Protein AF-A0AAV0TGH4-F1 (afdb_monomer)

Radius of gyration: 15.72 Å; Cα contacts (8 Å, |Δi|>4): 209; chains: 1; bounding box: 34×28×50 Å

Nearest PDB structures (foldseek):
  3iim-assembly1_A  TM=9.117E-01  e=4.438E-21  Homo sapiens
  1rkb-assembly1_A  TM=9.047E-01  e=6.944E-21  Homo sapiens
  5jzv-assembly1_A  TM=8.965E-01  e=1.158E-20  Homo sapiens
  1y63-assembly1_A  TM=9.089E-01  e=2.344E-15  Leishmania major strain Friedlin
  4cvn-assembly4_B  TM=8.181E-01  e=2.501E-09  Pyrococcus abyssi GE5

Sequence (161 aa):
MTRGPNILVTGTPGTGKTSMCQQLAVKERGLHSGRDEEFDCFVLDEDKVCDEMEDLMAEGGKVVDFHTCDFFPERWFDLVVVLRVDNTTLFDRLLKRGYSDKKIAENVECEIMEVVLQEARESYAQEIVQELPSRTVEDMDSNIERVLMWVQHWITQQPES

Structure (mmCIF, N/CA/C/O backbone):
data_AF-A0AAV0TGH4-F1
#
_entry.id   AF-A0AAV0TGH4-F1
#
loop_
_atom_site.group_PDB
_atom_site.id
_atom_site.type_symbol
_atom_site.label_atom_id
_atom_site.label_alt_id
_atom_site.label_comp_id
_atom_site.label_asym_id
_atom_site.label_entity_id
_atom_site.label_seq_id
_atom_site.pdbx_PDB_ins_code
_atom_site.Cartn_x
_atom_site.Cartn_y
_atom_site.Cartn_z
_atom_site.occupancy
_atom_site.B_iso_or_equiv
_atom_site.auth_seq_id
_atom_site.auth_comp_id
_atom_site.auth_asym_id
_atom_site.auth_atom_id
_atom_site.pdbx_PDB_model_num
ATOM 1 N N . MET A 1 1 ? -12.567 -8.139 24.000 1.00 52.19 1 MET A N 1
ATOM 2 C CA . MET A 1 1 ? -11.293 -7.836 23.320 1.00 52.19 1 MET A CA 1
ATOM 3 C C . MET A 1 1 ? -11.584 -6.676 22.399 1.00 52.19 1 MET A C 1
ATOM 5 O O . MET A 1 1 ? -12.543 -6.773 21.645 1.00 52.19 1 MET A O 1
ATOM 9 N N . THR A 1 2 ? -10.861 -5.571 22.539 1.00 62.66 2 THR A N 1
ATOM 10 C CA . THR A 1 2 ? -10.936 -4.448 21.601 1.00 62.66 2 THR A CA 1
ATOM 11 C C . THR A 1 2 ? -10.471 -4.927 20.228 1.00 62.66 2 THR A C 1
ATOM 13 O O . THR A 1 2 ? -9.473 -5.643 20.125 1.00 62.66 2 THR A O 1
ATOM 16 N N . ARG A 1 3 ? -11.244 -4.604 19.190 1.00 81.19 3 ARG A N 1
ATOM 17 C CA . ARG A 1 3 ? -10.903 -4.902 17.795 1.00 81.19 3 ARG A CA 1
ATOM 18 C C . ARG A 1 3 ? -9.592 -4.186 17.443 1.00 81.19 3 ARG A C 1
ATOM 20 O O . ARG A 1 3 ? -9.414 -3.044 17.850 1.00 81.19 3 ARG A O 1
ATOM 27 N N . GLY A 1 4 ? -8.693 -4.843 16.707 1.00 87.62 4 GLY A N 1
ATOM 28 C CA . GLY A 1 4 ? -7.494 -4.201 16.152 1.00 87.62 4 GLY A CA 1
ATOM 29 C C . GLY A 1 4 ? -7.812 -3.360 14.906 1.00 87.62 4 GLY A C 1
ATOM 30 O O . GLY A 1 4 ? -8.844 -3.602 14.267 1.00 87.62 4 GLY A O 1
ATOM 31 N N . PRO A 1 5 ? -6.948 -2.40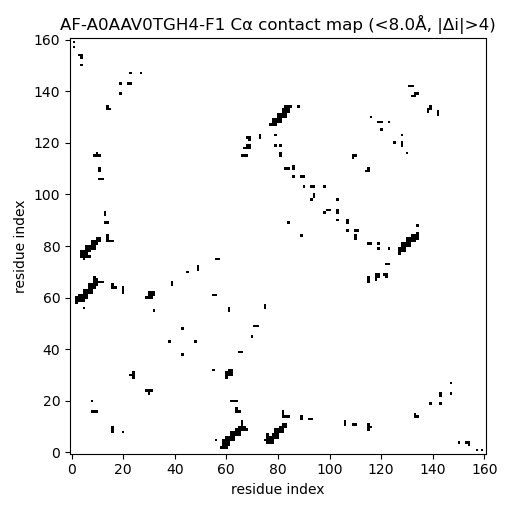3 14.526 1.00 92.88 5 PRO A N 1
ATOM 32 C CA . PRO A 1 5 ? -7.166 -1.622 13.318 1.00 92.88 5 PRO A CA 1
ATOM 33 C C . PRO A 1 5 ? -6.962 -2.480 12.071 1.00 92.88 5 PRO A C 1
ATOM 35 O O . PRO A 1 5 ? -6.100 -3.359 12.038 1.00 92.88 5 PRO A O 1
ATOM 38 N N . ASN A 1 6 ? -7.732 -2.192 11.033 1.00 93.50 6 ASN A N 1
ATOM 39 C CA . ASN A 1 6 ? -7.515 -2.734 9.703 1.00 93.50 6 ASN A CA 1
ATOM 40 C C . ASN A 1 6 ? -6.671 -1.777 8.875 1.00 93.50 6 ASN A C 1
ATOM 42 O O . ASN A 1 6 ? -6.934 -0.574 8.831 1.00 93.50 6 ASN A O 1
ATOM 46 N N . ILE A 1 7 ? -5.675 -2.323 8.190 1.00 95.12 7 ILE A N 1
ATOM 47 C CA . ILE A 1 7 ? -4.704 -1.549 7.427 1.00 95.12 7 ILE A CA 1
ATOM 48 C C . ILE A 1 7 ? -4.685 -2.063 5.999 1.00 95.12 7 ILE A C 1
ATOM 50 O O . ILE A 1 7 ? -4.430 -3.244 5.768 1.00 95.12 7 ILE A O 1
ATOM 54 N N . LEU A 1 8 ? -4.895 -1.169 5.044 1.00 95.69 8 LEU A N 1
ATOM 55 C CA . LEU A 1 8 ? -4.631 -1.442 3.640 1.00 95.69 8 LEU A CA 1
ATOM 56 C C . LEU A 1 8 ? -3.204 -1.014 3.306 1.00 95.69 8 LEU A C 1
ATOM 58 O O . LEU A 1 8 ? -2.805 0.106 3.613 1.00 95.69 8 LEU A O 1
ATOM 62 N N . VAL A 1 9 ? -2.441 -1.877 2.646 1.00 95.88 9 VAL A N 1
ATOM 63 C CA . VAL A 1 9 ? -1.167 -1.530 2.014 1.00 95.88 9 VAL A CA 1
ATOM 64 C C . VAL A 1 9 ? -1.351 -1.667 0.509 1.00 95.88 9 VAL A C 1
ATOM 66 O O . VAL A 1 9 ? -1.499 -2.773 -0.006 1.00 95.88 9 VAL A O 1
ATOM 69 N N . THR A 1 10 ? -1.332 -0.533 -0.186 1.00 96.00 10 THR A N 1
ATOM 70 C CA . THR A 1 10 ? -1.510 -0.424 -1.636 1.00 96.00 10 THR A CA 1
ATOM 71 C C . THR A 1 10 ? -0.346 0.307 -2.310 1.00 96.00 10 THR A C 1
ATOM 73 O O . THR A 1 10 ? 0.627 0.714 -1.672 1.00 96.00 10 THR A O 1
ATOM 76 N N . GLY A 1 11 ? -0.384 0.386 -3.634 1.00 95.19 11 GLY A N 1
ATOM 77 C CA . GLY A 1 11 ? 0.640 0.966 -4.494 1.00 95.19 11 GLY A CA 1
ATOM 78 C C . GLY A 1 11 ? 0.914 0.098 -5.718 1.00 95.19 11 GLY A C 1
ATOM 79 O O . GLY A 1 11 ? 0.614 -1.102 -5.746 1.00 95.19 11 GLY A O 1
ATOM 80 N N . THR A 1 12 ? 1.556 0.691 -6.717 1.00 94.94 12 THR A N 1
ATOM 81 C CA . THR A 1 12 ? 1.895 0.035 -7.982 1.00 94.94 12 THR A CA 1
ATOM 82 C C . THR A 1 12 ? 2.638 -1.298 -7.766 1.00 94.94 12 THR A C 1
ATOM 84 O O . THR A 1 12 ? 3.474 -1.419 -6.859 1.00 94.94 12 THR A O 1
ATOM 87 N N . PRO A 1 13 ? 2.369 -2.358 -8.550 1.00 93.56 13 PRO A N 1
ATOM 88 C CA . PRO A 1 13 ? 3.131 -3.602 -8.469 1.00 93.56 13 PRO A CA 1
ATOM 89 C C . PRO A 1 13 ? 4.647 -3.358 -8.530 1.00 93.56 13 PRO A C 1
ATOM 91 O O . PRO A 1 13 ? 5.144 -2.704 -9.435 1.00 93.56 13 PRO A O 1
ATOM 94 N N . GLY A 1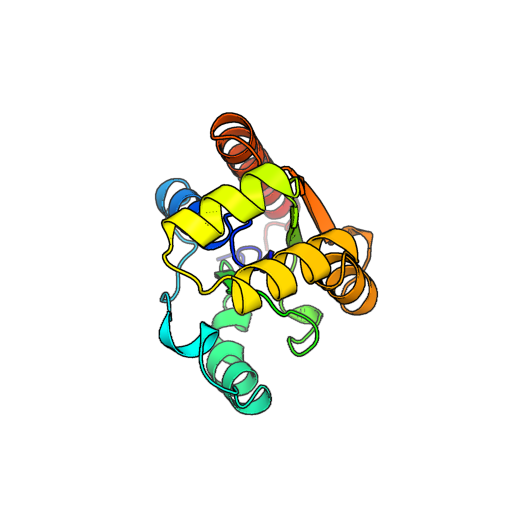 14 ? 5.395 -3.892 -7.557 1.00 91.62 14 GLY A N 1
ATOM 95 C CA . GLY A 1 14 ? 6.847 -3.673 -7.429 1.00 91.62 14 GLY A CA 1
ATOM 96 C C . GLY A 1 14 ? 7.267 -2.634 -6.378 1.00 91.62 14 GLY A C 1
ATOM 97 O O . GLY A 1 14 ? 8.448 -2.588 -6.019 1.00 91.62 14 GLY A O 1
ATOM 98 N N . THR A 1 15 ? 6.325 -1.882 -5.798 1.00 94.38 15 THR A N 1
ATOM 99 C CA . THR A 1 15 ? 6.606 -0.898 -4.731 1.00 94.38 15 THR A CA 1
ATOM 100 C C . THR A 1 15 ? 7.073 -1.527 -3.421 1.00 94.38 15 THR A C 1
ATOM 102 O O . THR A 1 15 ? 7.884 -0.925 -2.735 1.00 94.38 15 THR A O 1
ATOM 105 N N . GLY A 1 16 ? 6.653 -2.756 -3.099 1.00 92.69 16 GLY A N 1
ATOM 106 C CA . GLY A 1 16 ? 7.110 -3.478 -1.899 1.00 92.69 16 GLY A CA 1
ATOM 107 C C . GLY A 1 16 ? 6.015 -3.908 -0.920 1.00 92.69 16 GLY A C 1
ATOM 108 O O . GLY A 1 16 ?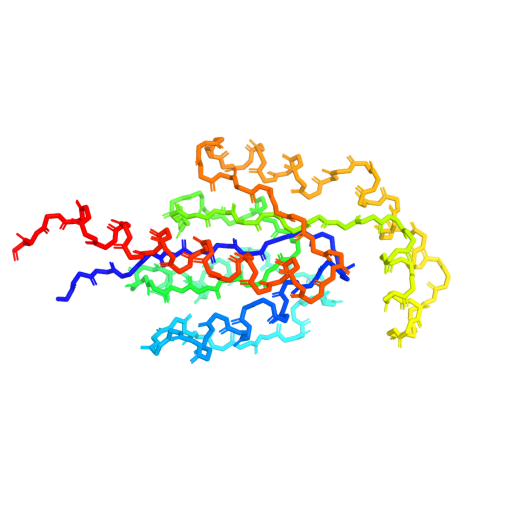 6.358 -4.388 0.158 1.00 92.69 16 GLY A O 1
ATOM 109 N N . LYS A 1 17 ? 4.732 -3.789 -1.296 1.00 94.12 17 LYS A N 1
ATOM 110 C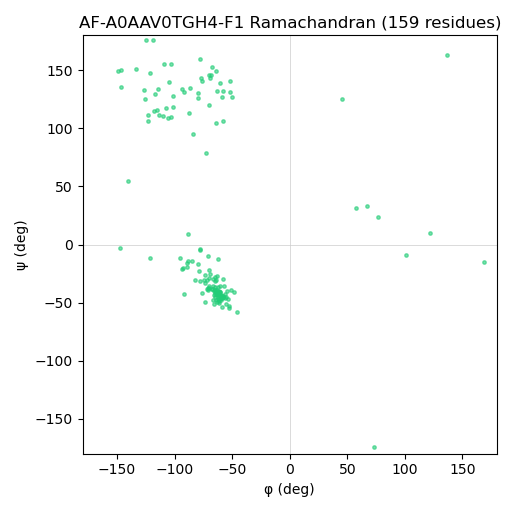 CA . LYS A 1 17 ? 3.559 -4.097 -0.452 1.00 94.12 17 LYS A CA 1
ATOM 111 C C . LYS A 1 17 ? 3.674 -5.425 0.301 1.00 94.12 17 LYS A C 1
ATOM 113 O O . LYS A 1 17 ? 3.762 -5.435 1.522 1.00 94.12 17 LYS A O 1
ATOM 118 N N . THR A 1 18 ? 3.846 -6.525 -0.430 1.00 90.38 18 THR A N 1
ATOM 119 C CA . THR A 1 18 ? 3.985 -7.866 0.154 1.00 90.38 18 THR A CA 1
ATOM 120 C C . THR A 1 18 ? 5.127 -7.971 1.153 1.00 90.38 18 THR A C 1
ATOM 122 O O . THR A 1 18 ? 4.972 -8.568 2.216 1.00 90.38 18 THR A O 1
ATOM 125 N N . SER A 1 19 ? 6.282 -7.381 0.840 1.00 91.75 19 SER A N 1
ATOM 126 C CA . SER A 1 19 ? 7.424 -7.385 1.756 1.00 91.75 19 SER A CA 1
ATOM 127 C C . SER A 1 19 ? 7.118 -6.603 3.033 1.00 91.75 19 SER A C 1
ATOM 129 O O . SER A 1 19 ? 7.530 -7.031 4.109 1.00 91.75 19 SER A O 1
ATOM 131 N N . MET A 1 20 ? 6.369 -5.503 2.931 1.00 92.56 20 MET A N 1
ATOM 132 C CA . MET A 1 20 ? 5.913 -4.737 4.087 1.00 92.56 20 MET A CA 1
ATOM 133 C C . MET A 1 20 ? 4.926 -5.543 4.939 1.00 92.56 20 MET A C 1
ATOM 135 O O . MET A 1 20 ? 5.147 -5.708 6.137 1.00 92.56 20 MET A O 1
ATOM 139 N N . CYS A 1 21 ? 3.880 -6.111 4.335 1.00 90.88 21 CYS A N 1
ATOM 140 C CA . CYS A 1 21 ? 2.858 -6.885 5.046 1.00 90.88 21 CYS A CA 1
ATOM 141 C C . CYS A 1 21 ? 3.451 -8.109 5.758 1.00 90.88 21 CYS A C 1
ATOM 143 O O . CYS A 1 21 ? 3.120 -8.377 6.912 1.00 90.88 21 CYS A O 1
ATOM 145 N N . GLN A 1 22 ? 4.393 -8.811 5.119 1.00 88.62 22 GLN A N 1
ATOM 146 C CA . GLN A 1 22 ? 5.118 -9.923 5.745 1.00 88.62 22 GLN A CA 1
ATOM 147 C C . GLN A 1 22 ? 5.913 -9.474 6.976 1.00 88.62 22 GLN A C 1
ATOM 149 O O . GLN A 1 22 ? 5.898 -10.153 8.001 1.00 88.62 22 GLN A O 1
ATOM 154 N N . GLN A 1 23 ? 6.593 -8.328 6.906 1.00 88.38 23 GLN A N 1
ATOM 155 C CA . GLN A 1 23 ? 7.343 -7.806 8.047 1.00 88.38 23 GLN A CA 1
ATOM 156 C C . GLN A 1 23 ? 6.432 -7.305 9.174 1.00 88.38 23 GLN A C 1
ATOM 158 O O . GLN A 1 23 ? 6.744 -7.546 10.342 1.00 88.38 23 GLN A O 1
ATOM 163 N N . LEU A 1 24 ? 5.297 -6.675 8.845 1.00 87.00 24 LEU A N 1
ATOM 164 C CA . LEU A 1 24 ? 4.275 -6.298 9.829 1.00 87.00 24 LEU A CA 1
ATOM 165 C C . LEU A 1 24 ? 3.749 -7.531 10.565 1.00 87.00 24 LEU A C 1
ATOM 167 O O . LEU A 1 24 ? 3.714 -7.530 11.791 1.00 87.00 24 LEU A O 1
ATOM 171 N N . ALA A 1 25 ? 3.440 -8.609 9.842 1.00 81.56 25 ALA A N 1
ATOM 172 C CA . ALA A 1 25 ? 2.950 -9.853 10.434 1.00 81.56 25 ALA A CA 1
ATOM 173 C C . ALA A 1 25 ? 3.978 -10.544 11.351 1.00 81.56 25 ALA A C 1
ATOM 175 O O . ALA A 1 25 ? 3.604 -11.213 12.312 1.00 81.56 25 ALA A O 1
ATOM 176 N N . VAL A 1 26 ? 5.280 -10.401 11.074 1.00 78.88 26 VAL A N 1
ATOM 177 C CA . VAL A 1 26 ? 6.340 -10.949 11.940 1.00 78.88 26 VAL A CA 1
ATOM 178 C C . VAL A 1 26 ? 6.528 -10.100 13.198 1.00 78.88 26 VAL A C 1
ATOM 180 O O . VAL A 1 26 ? 6.733 -10.653 14.283 1.00 78.88 26 VAL A O 1
ATOM 183 N N . LYS A 1 27 ? 6.491 -8.768 13.066 1.00 75.00 27 LYS A N 1
ATOM 184 C CA . LYS A 1 27 ? 6.712 -7.851 14.194 1.00 75.00 27 LYS A CA 1
ATOM 185 C C . LYS A 1 27 ? 5.483 -7.720 15.094 1.00 75.00 27 LYS A C 1
ATOM 187 O O . LYS A 1 27 ? 5.657 -7.579 16.303 1.00 75.00 27 LYS A O 1
ATOM 192 N N . GLU A 1 28 ? 4.273 -7.831 14.549 1.00 67.12 28 GLU A N 1
ATOM 193 C CA . GLU A 1 28 ? 3.035 -7.837 15.325 1.00 67.12 28 GLU A CA 1
ATOM 194 C C . GLU A 1 28 ? 2.374 -9.221 15.324 1.00 67.12 28 GLU A C 1
ATOM 196 O O . GLU A 1 28 ? 1.860 -9.711 14.317 1.00 67.12 28 GLU A O 1
ATOM 201 N N . ARG A 1 29 ? 2.386 -9.879 16.489 1.00 56.62 29 ARG A N 1
ATOM 202 C CA . ARG A 1 29 ? 1.767 -11.195 16.685 1.00 56.62 29 ARG A CA 1
ATOM 203 C C . ARG A 1 29 ? 0.238 -11.062 16.698 1.00 56.62 29 ARG A C 1
ATOM 205 O O . ARG A 1 29 ? -0.354 -11.074 17.771 1.00 56.62 29 ARG A O 1
ATOM 212 N N . GLY A 1 30 ? -0.394 -10.940 15.532 1.00 54.12 30 GLY A N 1
ATOM 213 C CA . GLY A 1 30 ? -1.860 -10.885 15.452 1.00 54.12 30 GLY A CA 1
ATOM 214 C C . GLY A 1 30 ? -2.485 -10.477 14.116 1.00 54.12 30 GLY A C 1
ATOM 215 O O . GLY A 1 30 ? -3.666 -10.739 13.935 1.00 54.12 30 GLY A O 1
ATOM 216 N N . LEU A 1 31 ? -1.728 -9.900 13.172 1.00 54.25 31 LEU A N 1
ATOM 217 C CA . LEU A 1 31 ? -2.320 -9.162 12.038 1.00 54.25 31 LEU A CA 1
ATOM 218 C C . LEU A 1 31 ? -2.689 -9.953 10.768 1.00 54.25 31 LEU A C 1
ATOM 220 O O . LEU A 1 31 ? -2.976 -9.340 9.738 1.00 54.25 31 LEU A O 1
ATOM 224 N N . HIS A 1 32 ? -2.640 -11.289 10.766 1.00 48.41 32 HIS A N 1
ATOM 225 C CA . HIS A 1 32 ? -2.727 -12.038 9.505 1.00 48.41 32 HIS A CA 1
ATOM 226 C C . HIS A 1 32 ? -3.947 -12.957 9.391 1.00 48.41 32 HIS A C 1
ATOM 228 O O . HIS A 1 32 ? -4.181 -13.834 10.220 1.00 48.41 32 HIS A O 1
ATOM 234 N N . SER A 1 33 ? -4.641 -12.815 8.264 1.00 44.88 33 SER A N 1
ATOM 235 C CA . SER A 1 33 ? -5.436 -13.849 7.606 1.00 44.88 33 SER A CA 1
ATOM 236 C C . SER A 1 33 ? -4.891 -13.984 6.185 1.00 44.88 33 SER A C 1
ATOM 238 O O . SER A 1 33 ? -5.009 -13.027 5.440 1.00 44.88 33 SER A O 1
ATOM 240 N N . GLY A 1 34 ? -4.251 -15.119 5.866 1.00 49.72 34 GLY A N 1
ATOM 241 C CA . GLY A 1 34 ? -3.975 -15.639 4.511 1.00 49.72 34 GLY A CA 1
ATOM 242 C C . GLY A 1 34 ? -3.437 -14.689 3.423 1.00 49.72 34 GLY A C 1
ATOM 243 O O . GLY A 1 34 ? -4.060 -13.710 3.049 1.00 49.72 34 GLY A O 1
ATOM 244 N N . ARG A 1 35 ? -2.305 -15.044 2.806 1.00 49.94 35 ARG A N 1
ATOM 245 C CA . ARG A 1 35 ? -1.866 -14.437 1.538 1.00 49.94 35 ARG A CA 1
ATOM 246 C C . ARG A 1 35 ? -2.510 -15.188 0.377 1.00 49.94 35 ARG A C 1
ATOM 248 O O . ARG A 1 35 ? -2.397 -16.411 0.354 1.00 49.94 35 ARG A O 1
ATOM 255 N N . ASP A 1 36 ? -3.046 -14.478 -0.606 1.00 53.56 36 ASP A N 1
ATOM 256 C CA . ASP A 1 36 ? -3.470 -15.085 -1.867 1.00 53.56 36 ASP A CA 1
ATOM 257 C C . ASP A 1 36 ? -2.756 -14.402 -3.047 1.00 53.56 36 ASP A C 1
ATOM 259 O O . ASP A 1 36 ? -2.988 -13.239 -3.366 1.00 53.56 36 ASP A O 1
ATOM 263 N N . GLU A 1 37 ? -1.782 -15.111 -3.626 1.00 46.03 37 GLU A N 1
ATOM 264 C CA . GLU A 1 37 ? -1.012 -14.657 -4.793 1.00 46.03 37 GLU A CA 1
ATOM 265 C C . GLU A 1 37 ? -1.773 -14.846 -6.116 1.00 46.03 37 GLU A C 1
ATOM 267 O O . GLU A 1 37 ? -1.372 -14.256 -7.120 1.00 46.03 37 GLU A O 1
ATOM 272 N N . GLU A 1 38 ? -2.835 -15.663 -6.156 1.00 41.94 38 GLU A N 1
ATOM 273 C CA . GLU A 1 38 ? -3.588 -15.916 -7.390 1.00 41.94 38 GLU A CA 1
ATOM 274 C C . GLU A 1 38 ? -4.452 -14.710 -7.766 1.00 41.94 38 GLU A C 1
ATOM 276 O O . GLU A 1 38 ? -4.588 -14.397 -8.952 1.00 41.94 38 GLU A O 1
ATOM 281 N N . PHE A 1 39 ? -4.958 -13.971 -6.778 1.00 48.66 39 PHE A N 1
ATOM 282 C CA . PHE A 1 39 ? -5.832 -12.824 -7.015 1.00 48.66 39 PHE A CA 1
ATOM 283 C C . PHE A 1 39 ? -5.160 -11.655 -7.764 1.00 48.66 39 PHE A C 1
ATOM 285 O O . PHE A 1 39 ? -5.820 -10.964 -8.531 1.00 48.66 39 PHE A O 1
ATOM 292 N N . ASP A 1 40 ? -3.840 -11.479 -7.650 1.00 49.53 40 ASP A N 1
ATOM 293 C CA . ASP A 1 40 ? -3.084 -10.382 -8.292 1.00 49.53 40 ASP A CA 1
ATOM 294 C C . ASP A 1 40 ? -2.961 -10.530 -9.830 1.00 49.53 40 ASP A C 1
ATOM 296 O O . ASP A 1 40 ? -2.474 -9.628 -10.513 1.00 49.53 40 ASP A O 1
ATOM 300 N N . CYS A 1 41 ? -3.344 -11.686 -10.397 1.00 45.72 41 CYS A N 1
ATOM 301 C CA . CYS A 1 41 ? -3.132 -12.017 -11.814 1.00 45.72 41 CYS A CA 1
ATOM 302 C C . CYS A 1 41 ? -4.406 -12.335 -12.620 1.00 45.72 41 CYS A C 1
ATOM 304 O O . CYS A 1 41 ? -4.319 -12.398 -13.851 1.00 45.72 41 CYS A O 1
ATOM 306 N N . PHE A 1 42 ? -5.565 -12.527 -11.985 1.00 51.56 42 PHE A N 1
ATOM 307 C CA . PHE A 1 42 ? -6.838 -12.784 -12.672 1.00 51.56 42 PHE A CA 1
ATOM 308 C C . PHE A 1 42 ? -7.726 -11.536 -12.686 1.00 51.56 42 PHE A C 1
ATOM 310 O O . PHE A 1 42 ? -7.612 -10.673 -11.825 1.00 51.56 42 PHE A O 1
ATOM 317 N N . VAL A 1 43 ? -8.633 -11.443 -13.666 1.00 58.69 43 VAL A N 1
ATOM 318 C CA . VAL A 1 43 ? -9.766 -10.509 -13.574 1.00 58.69 43 VAL A CA 1
ATOM 319 C C . VAL A 1 43 ? -10.607 -10.976 -12.391 1.00 58.69 43 VAL A C 1
ATOM 321 O O . VAL A 1 43 ? -11.250 -12.025 -12.473 1.00 58.69 43 VAL A O 1
ATOM 324 N N . LEU A 1 44 ? -10.513 -10.254 -11.279 1.00 67.00 44 LEU A N 1
ATOM 325 C CA . LEU A 1 44 ? -11.241 -10.568 -10.063 1.00 67.00 44 LEU A CA 1
ATOM 326 C C . LEU A 1 44 ? -12.690 -10.135 -10.181 1.00 67.00 44 LEU A C 1
ATOM 328 O O . LEU A 1 44 ? -13.012 -9.105 -10.763 1.00 67.00 44 LEU A O 1
ATOM 332 N N . ASP A 1 45 ? -13.554 -10.948 -9.595 1.00 81.44 45 ASP A N 1
ATOM 333 C CA . ASP A 1 45 ? -14.920 -10.557 -9.295 1.00 81.44 45 ASP A CA 1
ATOM 334 C C . ASP A 1 45 ? -14.882 -9.805 -7.957 1.00 81.44 45 ASP A C 1
ATOM 336 O O . ASP A 1 45 ? -14.810 -10.427 -6.896 1.00 81.44 45 ASP A O 1
ATOM 340 N N . GLU A 1 46 ? -14.807 -8.475 -8.031 1.00 85.06 46 GLU A N 1
ATOM 341 C CA . GLU A 1 46 ? -14.659 -7.565 -6.884 1.00 85.06 46 GLU A CA 1
ATOM 342 C C . GLU A 1 46 ? -15.747 -7.793 -5.827 1.00 85.06 46 GLU A C 1
ATOM 344 O O . GLU A 1 46 ? -15.441 -7.854 -4.636 1.00 85.06 46 GLU A O 1
ATOM 349 N N . ASP A 1 47 ? -16.990 -8.028 -6.262 1.00 86.81 47 ASP A N 1
ATOM 350 C CA . ASP A 1 47 ? -18.122 -8.308 -5.374 1.00 86.81 47 ASP A CA 1
ATOM 351 C C . ASP A 1 47 ? -17.875 -9.583 -4.555 1.00 86.81 47 ASP A C 1
ATOM 353 O O . ASP A 1 47 ? -18.067 -9.594 -3.340 1.00 86.81 47 ASP A O 1
ATOM 357 N N . LYS A 1 48 ? -17.363 -10.650 -5.185 1.00 86.56 48 LYS A N 1
ATOM 358 C CA . LYS A 1 48 ? -17.047 -11.89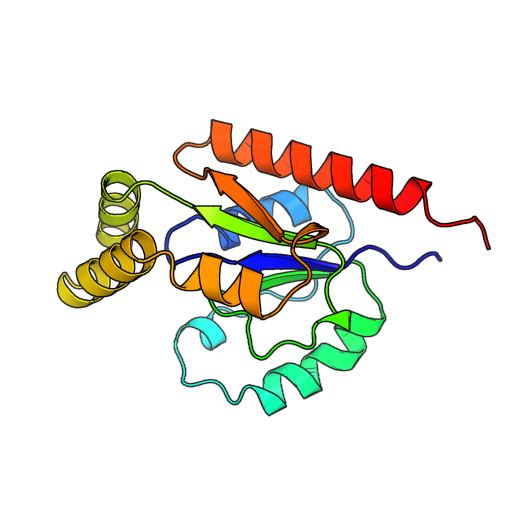8 -4.469 1.00 86.56 48 LYS A CA 1
ATOM 359 C C . LYS A 1 48 ? -15.894 -11.744 -3.487 1.00 86.56 48 LYS A C 1
ATOM 361 O O . LYS A 1 48 ? -15.927 -12.355 -2.424 1.00 86.56 48 LYS A O 1
ATOM 366 N N . VAL A 1 49 ? -14.867 -10.967 -3.839 1.00 85.94 49 VAL A N 1
ATOM 367 C CA . VAL A 1 49 ? -13.763 -10.675 -2.909 1.00 85.94 49 VAL A CA 1
ATOM 368 C C . VAL A 1 49 ? -14.309 -9.935 -1.691 1.00 85.94 49 VAL A C 1
ATOM 370 O O . VAL A 1 49 ? -13.969 -10.283 -0.559 1.00 85.94 49 VAL A O 1
ATOM 373 N N . CYS A 1 50 ? -15.194 -8.962 -1.917 1.00 88.62 50 CYS A N 1
ATOM 374 C CA . CYS A 1 50 ? -15.845 -8.222 -0.849 1.00 88.62 50 CYS A CA 1
ATOM 375 C C . CYS A 1 50 ? -16.694 -9.129 0.056 1.00 88.62 50 CYS A C 1
ATOM 377 O O . CYS A 1 50 ? -16.546 -9.080 1.277 1.00 88.62 50 CYS A O 1
ATOM 379 N N . ASP A 1 51 ? -17.516 -9.998 -0.534 1.00 89.31 51 ASP A N 1
ATOM 380 C CA . ASP A 1 51 ? -18.375 -10.935 0.197 1.00 89.31 51 ASP A CA 1
ATOM 381 C C . ASP A 1 51 ? -17.569 -11.897 1.089 1.00 89.31 51 ASP A C 1
ATOM 383 O O . ASP A 1 51 ? -17.913 -12.101 2.253 1.00 89.31 51 ASP A O 1
ATOM 387 N N . GLU A 1 52 ? -16.473 -12.465 0.577 1.00 87.56 52 GLU A N 1
ATOM 388 C CA . GLU A 1 52 ? -15.636 -13.421 1.322 1.00 87.56 52 GLU A CA 1
ATOM 389 C C . GLU A 1 52 ? -14.819 -12.749 2.439 1.00 87.56 52 GLU A C 1
ATOM 391 O O . GLU A 1 52 ? -14.526 -13.360 3.470 1.00 87.56 52 GLU A O 1
ATOM 396 N N . MET A 1 53 ? -14.430 -11.484 2.256 1.00 88.12 53 MET A N 1
ATOM 397 C CA . MET A 1 53 ? -13.614 -10.755 3.229 1.00 88.12 53 MET A CA 1
ATOM 398 C C . MET A 1 53 ? -14.437 -10.019 4.296 1.00 88.12 53 MET A C 1
ATOM 400 O O . MET A 1 53 ? -13.874 -9.663 5.330 1.00 88.12 53 MET A O 1
ATOM 404 N N . GLU A 1 54 ? -15.743 -9.815 4.102 1.00 90.44 54 GLU A N 1
ATOM 405 C CA . GLU A 1 54 ? -16.601 -9.010 4.985 1.00 90.44 54 GLU A CA 1
ATOM 406 C C . GLU A 1 54 ? -16.519 -9.429 6.462 1.00 90.44 54 GLU A C 1
ATOM 408 O O . GLU A 1 54 ? -16.210 -8.604 7.329 1.00 90.44 54 GLU A O 1
ATOM 413 N N . ASP A 1 55 ? -16.724 -10.716 6.753 1.00 88.69 55 ASP A N 1
ATOM 414 C CA . ASP A 1 55 ? -16.687 -11.239 8.123 1.00 88.69 55 ASP A CA 1
ATOM 415 C C . ASP A 1 55 ? -15.282 -11.111 8.738 1.00 88.69 55 ASP A C 1
ATOM 417 O O . ASP A 1 55 ? -15.134 -10.731 9.902 1.00 88.69 55 ASP A O 1
ATOM 421 N N . LEU A 1 56 ? -14.231 -11.350 7.944 1.00 87.38 56 LEU A N 1
ATOM 422 C CA . LEU A 1 56 ? -12.839 -11.218 8.385 1.00 87.38 56 LEU A CA 1
ATOM 423 C C . LEU A 1 56 ? -12.496 -9.764 8.723 1.00 87.38 56 LEU A C 1
ATOM 425 O O . LEU A 1 56 ? -11.846 -9.489 9.733 1.00 87.38 56 LEU A O 1
ATOM 429 N N . MET A 1 57 ? -12.939 -8.819 7.897 1.00 90.81 57 MET A N 1
ATOM 430 C CA . MET A 1 57 ? -12.699 -7.395 8.114 1.00 90.81 57 MET A CA 1
ATOM 431 C C . MET A 1 57 ? -13.507 -6.864 9.302 1.00 90.81 57 MET A C 1
ATOM 433 O O . MET A 1 57 ? -13.038 -5.961 10.001 1.00 90.81 57 MET A O 1
ATOM 437 N N . ALA A 1 58 ? -14.672 -7.453 9.594 1.00 90.19 58 ALA A N 1
ATOM 438 C CA . ALA A 1 58 ? -15.477 -7.120 10.765 1.00 90.19 58 ALA A CA 1
ATOM 439 C C . ALA A 1 58 ? -14.799 -7.502 12.098 1.00 90.19 58 ALA A C 1
ATOM 441 O O . ALA A 1 58 ? -14.910 -6.736 13.061 1.00 90.19 58 ALA A O 1
ATOM 442 N N . GLU A 1 59 ? -14.057 -8.619 12.152 1.00 88.81 59 GLU A N 1
ATOM 443 C CA . GLU A 1 59 ? -13.229 -9.004 13.316 1.00 88.81 59 GLU A CA 1
ATOM 444 C C . GLU A 1 59 ? -12.147 -7.958 13.629 1.00 88.81 59 GLU A C 1
ATOM 446 O O . GLU A 1 59 ? -11.822 -7.690 14.790 1.00 88.81 59 GLU A O 1
ATOM 451 N N . GLY A 1 60 ? -11.612 -7.360 12.566 1.00 88.69 60 GLY A N 1
ATOM 452 C CA . GLY A 1 60 ? -10.531 -6.393 12.568 1.00 88.69 60 GLY A CA 1
ATOM 453 C C . GLY A 1 60 ? -9.141 -6.963 12.853 1.00 88.69 60 GLY A C 1
ATOM 454 O O . GLY A 1 60 ? -8.942 -8.176 12.947 1.00 88.69 60 GLY A O 1
ATOM 455 N N . GLY A 1 61 ? -8.156 -6.069 12.975 1.00 88.75 61 GLY A N 1
ATOM 456 C CA . GLY A 1 61 ? -6.748 -6.436 13.122 1.00 88.75 61 GLY A CA 1
ATOM 457 C C . GLY A 1 61 ? -6.182 -7.098 11.867 1.00 88.75 61 GLY A C 1
ATOM 458 O O . GLY A 1 61 ? -5.379 -8.019 11.982 1.00 88.75 61 GLY A O 1
ATOM 459 N N . LYS A 1 62 ? -6.640 -6.709 10.673 1.00 89.88 62 LYS A N 1
ATOM 460 C CA . LYS A 1 62 ? -6.187 -7.291 9.404 1.00 89.88 62 LYS A CA 1
ATOM 461 C C . LYS A 1 62 ? -5.253 -6.334 8.673 1.00 89.88 62 LYS A C 1
ATOM 463 O O . LYS A 1 62 ? -5.500 -5.132 8.619 1.00 89.88 62 LYS A O 1
ATOM 468 N N . VAL A 1 63 ? -4.202 -6.874 8.063 1.00 90.94 63 VAL A N 1
ATOM 469 C CA . VAL A 1 63 ? -3.383 -6.155 7.079 1.00 90.94 63 VAL A CA 1
ATOM 470 C C . VAL A 1 63 ? -3.678 -6.729 5.700 1.00 90.94 63 VAL A C 1
ATOM 472 O O . VAL A 1 63 ? -3.409 -7.903 5.453 1.00 90.94 63 VAL A O 1
ATOM 475 N N . VAL A 1 64 ? -4.212 -5.899 4.809 1.00 90.62 64 VAL A N 1
ATOM 476 C CA . VAL A 1 64 ? -4.571 -6.267 3.436 1.00 90.62 64 VAL A CA 1
ATOM 477 C C . VAL A 1 64 ? -3.491 -5.763 2.479 1.00 90.62 64 VAL A C 1
ATOM 479 O O . VAL A 1 64 ? -3.120 -4.593 2.523 1.00 90.62 64 VAL A O 1
ATOM 482 N N . ASP A 1 65 ? -2.976 -6.653 1.631 1.00 90.56 65 ASP A N 1
ATOM 483 C CA . ASP A 1 65 ? -2.036 -6.349 0.542 1.00 90.56 65 ASP A CA 1
ATOM 484 C C . ASP A 1 65 ? -2.794 -6.424 -0.782 1.00 90.56 65 ASP A C 1
ATOM 486 O O . ASP A 1 65 ? -3.162 -7.520 -1.208 1.00 90.56 65 ASP A O 1
ATOM 490 N N . PHE A 1 66 ? -3.042 -5.283 -1.425 1.00 88.75 66 PHE A N 1
ATOM 491 C CA . PHE A 1 66 ? -3.678 -5.257 -2.741 1.00 88.75 66 PHE A CA 1
ATOM 492 C C . PHE A 1 66 ? -3.193 -4.061 -3.563 1.00 88.75 66 PHE A C 1
ATOM 494 O O . PHE A 1 66 ? -2.786 -3.052 -3.000 1.00 88.75 66 PHE A O 1
ATOM 501 N N . HIS A 1 67 ? -3.138 -4.173 -4.893 1.00 82.75 67 HIS A N 1
ATOM 502 C CA . HIS A 1 67 ? -2.647 -3.079 -5.749 1.00 82.75 67 HIS A CA 1
ATOM 503 C C . HIS A 1 67 ? -3.741 -2.100 -6.193 1.00 82.75 67 HIS A C 1
ATOM 505 O O . HIS A 1 67 ? -3.409 -0.977 -6.559 1.00 82.75 67 HIS A O 1
ATOM 511 N N . THR A 1 68 ? -5.001 -2.523 -6.127 1.00 83.06 68 THR A N 1
ATOM 512 C CA . THR A 1 68 ? -6.204 -1.716 -6.373 1.00 83.06 68 THR A CA 1
ATOM 513 C C . THR A 1 68 ? -6.925 -1.499 -5.042 1.00 83.06 68 THR A C 1
ATOM 515 O O . THR A 1 68 ? -6.709 -2.250 -4.090 1.00 83.06 68 THR A O 1
ATOM 518 N N . CYS A 1 69 ? -7.717 -0.441 -4.901 1.00 87.06 69 CYS A N 1
ATOM 519 C CA . CYS A 1 69 ? -8.321 -0.135 -3.601 1.00 87.06 69 CYS A CA 1
ATOM 520 C C . CYS A 1 69 ? -9.699 0.522 -3.636 1.00 87.06 69 CYS A C 1
ATOM 522 O O . CYS A 1 69 ? -10.272 0.736 -2.572 1.00 87.06 69 CYS A O 1
ATOM 524 N N . ASP A 1 70 ? -10.226 0.819 -4.816 1.00 87.50 70 ASP A N 1
ATOM 525 C CA . ASP A 1 70 ? -11.466 1.566 -5.044 1.00 87.50 70 ASP A CA 1
ATOM 526 C C . ASP A 1 70 ? -12.747 0.742 -4.848 1.00 87.50 70 ASP A C 1
ATOM 528 O O . ASP A 1 70 ? -13.798 1.301 -4.539 1.00 87.50 70 ASP A O 1
ATOM 532 N N . PHE A 1 71 ? -12.667 -0.584 -4.965 1.00 89.50 71 PHE A N 1
ATOM 533 C CA . PHE A 1 71 ? -13.815 -1.477 -4.781 1.00 89.50 71 PHE A CA 1
ATOM 534 C C . PHE A 1 71 ? -14.038 -1.931 -3.329 1.00 89.50 71 PHE A C 1
ATOM 536 O O . PHE A 1 71 ? -15.101 -2.465 -3.004 1.00 89.50 71 PHE A O 1
ATOM 543 N N . PHE A 1 72 ? -13.066 -1.735 -2.433 1.00 92.44 72 PHE A N 1
ATOM 544 C CA . PHE A 1 72 ? -13.247 -2.103 -1.031 1.00 92.44 72 PHE A CA 1
ATOM 545 C C . PHE A 1 72 ? -14.132 -1.079 -0.298 1.00 92.44 72 PHE A C 1
ATOM 547 O O . PHE A 1 72 ? -13.962 0.129 -0.478 1.00 92.44 72 PHE A O 1
ATOM 554 N N . PRO A 1 73 ? -15.032 -1.516 0.602 1.00 93.25 73 PRO A N 1
ATOM 555 C CA . PRO A 1 73 ? -15.811 -0.597 1.423 1.00 93.25 73 PRO A CA 1
ATOM 556 C C . PRO A 1 73 ? -14.921 0.312 2.284 1.00 93.25 73 PRO A C 1
ATOM 558 O O . PRO A 1 73 ? -14.140 -0.178 3.095 1.00 93.25 73 PRO A O 1
ATOM 561 N N . GLU A 1 74 ? -15.118 1.633 2.210 1.00 92.88 74 GLU A N 1
ATOM 562 C CA . GLU A 1 74 ? -14.325 2.623 2.968 1.00 92.88 74 GLU A CA 1
ATOM 563 C C . GLU A 1 74 ? -14.249 2.303 4.476 1.00 92.88 74 GLU A C 1
ATOM 565 O O . GLU A 1 74 ? -13.194 2.387 5.099 1.00 92.88 74 GLU A O 1
ATOM 570 N N . ARG A 1 75 ? -15.362 1.828 5.056 1.00 93.62 75 ARG A N 1
ATOM 571 C CA . ARG A 1 75 ? -15.482 1.449 6.479 1.00 93.62 75 ARG A CA 1
ATOM 572 C C . ARG A 1 75 ? -14.568 0.303 6.924 1.00 93.62 75 ARG A C 1
ATOM 574 O O . ARG A 1 75 ? -14.527 -0.010 8.115 1.00 93.62 75 ARG A O 1
ATOM 581 N N . TRP A 1 76 ? -13.953 -0.415 5.989 1.00 94.44 76 TRP A N 1
ATOM 582 C CA . TRP A 1 76 ? -13.110 -1.552 6.319 1.00 94.44 76 TRP A CA 1
ATOM 583 C C . TRP A 1 76 ? -11.775 -1.136 6.899 1.00 94.44 76 TRP A C 1
ATOM 585 O O . TRP A 1 76 ? -11.261 -1.899 7.712 1.00 94.44 76 TRP A O 1
ATOM 595 N N . PHE A 1 77 ? -11.232 0.022 6.520 1.00 95.81 77 PHE A N 1
ATOM 596 C CA . PHE A 1 77 ? -9.858 0.391 6.837 1.00 95.81 77 PHE A CA 1
ATOM 597 C C . PHE A 1 77 ? -9.781 1.591 7.773 1.00 95.81 77 PHE A C 1
ATOM 599 O O . PHE A 1 77 ? -10.415 2.619 7.565 1.00 95.81 77 PHE A O 1
ATOM 606 N N . ASP A 1 78 ? -8.940 1.456 8.793 1.00 95.88 78 ASP A N 1
ATOM 607 C CA . ASP A 1 78 ? -8.606 2.520 9.735 1.00 95.88 78 ASP A CA 1
ATOM 608 C C . ASP A 1 78 ? -7.352 3.297 9.280 1.00 95.88 78 ASP A C 1
ATOM 610 O O . ASP A 1 78 ? -7.115 4.426 9.712 1.00 95.88 78 ASP A O 1
ATOM 614 N N . LEU A 1 79 ? -6.540 2.684 8.408 1.00 96.69 79 LEU A N 1
ATOM 615 C CA . LEU A 1 79 ? -5.345 3.258 7.792 1.00 96.69 79 LEU A CA 1
ATOM 616 C C . LEU A 1 79 ? -5.164 2.713 6.370 1.00 96.69 79 LEU A C 1
ATOM 618 O O . LEU A 1 79 ? -5.216 1.503 6.154 1.00 96.69 79 LEU A O 1
ATOM 622 N N . VAL A 1 80 ? -4.849 3.595 5.423 1.00 97.56 80 VAL A N 1
ATOM 623 C CA . VAL A 1 80 ? -4.478 3.242 4.049 1.00 97.56 80 VAL A CA 1
ATOM 624 C C . VAL A 1 80 ? -3.054 3.712 3.784 1.00 97.56 80 VAL A C 1
ATOM 626 O O . VAL A 1 80 ? -2.761 4.902 3.787 1.00 97.56 80 VAL A O 1
ATOM 629 N N . VAL A 1 81 ? -2.142 2.777 3.554 1.00 97.81 81 VAL A N 1
ATOM 630 C CA . VAL A 1 81 ? -0.737 3.038 3.245 1.00 97.81 81 VAL A CA 1
ATOM 631 C C . VAL A 1 81 ? -0.518 2.880 1.748 1.00 97.81 81 VAL A C 1
ATOM 633 O O . VAL A 1 81 ? -0.661 1.783 1.219 1.00 97.81 81 VAL A O 1
ATOM 636 N N . VAL A 1 82 ? -0.110 3.950 1.068 1.00 97.75 82 VAL A N 1
ATOM 637 C CA . VAL A 1 82 ? 0.254 3.918 -0.355 1.00 97.75 82 VAL A CA 1
ATOM 638 C C . VAL A 1 82 ? 1.774 3.935 -0.476 1.00 97.7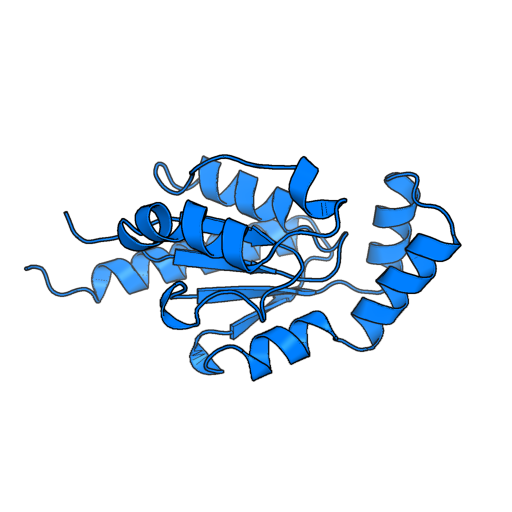5 82 VAL A C 1
ATOM 640 O O . VAL A 1 82 ? 2.421 4.943 -0.184 1.00 97.75 82 VAL A O 1
ATOM 643 N N . LEU A 1 83 ? 2.364 2.819 -0.900 1.00 97.69 83 LEU A N 1
ATOM 644 C CA . LEU A 1 83 ? 3.801 2.729 -1.141 1.00 97.69 83 LEU A CA 1
ATOM 645 C C . LEU A 1 83 ? 4.170 3.330 -2.493 1.00 97.69 83 LEU A C 1
ATOM 647 O O . LEU A 1 83 ? 3.611 2.949 -3.520 1.00 97.69 83 LEU A O 1
ATOM 651 N N . ARG A 1 84 ? 5.176 4.205 -2.482 1.00 97.19 84 ARG A N 1
ATOM 652 C CA . ARG A 1 84 ? 5.697 4.905 -3.660 1.00 97.19 84 ARG A CA 1
ATOM 653 C C . ARG A 1 84 ? 7.169 4.623 -3.862 1.00 97.19 84 ARG A C 1
ATOM 655 O O . ARG A 1 84 ? 7.925 4.458 -2.901 1.00 97.19 84 ARG A O 1
ATOM 662 N N . VAL A 1 85 ? 7.606 4.589 -5.110 1.00 95.62 85 VAL A N 1
ATOM 663 C CA . VAL A 1 85 ? 9.004 4.309 -5.445 1.00 95.62 85 VAL A CA 1
ATOM 664 C C . VAL A 1 85 ? 9.412 5.084 -6.690 1.00 95.62 85 VAL A C 1
ATOM 666 O O . VAL A 1 85 ? 8.593 5.369 -7.556 1.00 95.62 85 VAL A O 1
ATOM 669 N N . ASP A 1 86 ? 10.688 5.451 -6.789 1.00 94.00 86 ASP A N 1
ATOM 670 C CA . ASP A 1 86 ? 11.181 6.098 -7.998 1.00 94.00 86 ASP A CA 1
ATOM 671 C C . ASP A 1 86 ? 11.176 5.130 -9.193 1.00 94.00 86 ASP A C 1
ATOM 673 O O . ASP A 1 86 ? 11.294 3.909 -9.057 1.00 94.00 86 ASP A O 1
ATOM 677 N N . ASN A 1 87 ? 11.059 5.705 -10.388 1.00 92.31 87 ASN A N 1
ATOM 678 C CA . ASN A 1 87 ? 10.936 4.970 -11.644 1.00 92.31 87 ASN A CA 1
ATOM 679 C C . ASN A 1 87 ? 12.096 3.998 -11.915 1.00 92.31 87 ASN A C 1
ATOM 681 O O . ASN A 1 87 ? 11.874 2.919 -12.460 1.00 92.31 87 ASN A O 1
ATOM 685 N N . THR A 1 88 ? 13.318 4.361 -11.526 1.00 93.12 88 THR A N 1
ATOM 686 C CA . THR A 1 88 ? 14.529 3.585 -11.802 1.00 93.12 88 THR A CA 1
ATOM 687 C C . THR A 1 88 ? 14.546 2.350 -10.914 1.00 93.12 88 THR A C 1
ATOM 689 O O . THR A 1 88 ? 14.649 1.227 -11.406 1.00 93.12 88 THR A O 1
ATOM 692 N N . THR A 1 89 ? 14.313 2.540 -9.615 1.00 95.12 89 THR A N 1
ATOM 693 C CA . THR A 1 89 ? 14.176 1.443 -8.658 1.00 95.12 89 THR A CA 1
ATOM 694 C C . THR A 1 89 ? 13.010 0.518 -9.021 1.00 95.12 89 THR A C 1
ATOM 696 O O . THR A 1 89 ? 13.144 -0.705 -8.918 1.00 95.12 89 THR A O 1
ATOM 699 N N . LEU A 1 90 ? 11.869 1.060 -9.466 1.00 95.56 90 LEU A N 1
ATOM 700 C CA . LEU A 1 90 ? 10.725 0.248 -9.892 1.00 95.56 90 LEU A CA 1
ATOM 701 C C . LEU A 1 90 ? 11.057 -0.605 -11.117 1.00 95.56 90 LEU A C 1
ATOM 703 O O . LEU A 1 90 ? 10.796 -1.810 -11.113 1.00 95.56 90 LEU A O 1
ATOM 707 N N . PHE A 1 91 ? 11.665 0.007 -12.136 1.00 95.69 91 PHE A N 1
ATOM 708 C CA . PHE A 1 91 ? 12.103 -0.675 -13.350 1.00 95.69 91 PHE A CA 1
ATOM 709 C C . PHE A 1 91 ? 13.026 -1.852 -13.017 1.00 95.69 91 PHE A C 1
ATOM 711 O O . PHE A 1 91 ? 12.745 -2.983 -13.414 1.00 95.69 91 PHE A O 1
ATOM 718 N N . ASP A 1 92 ? 14.065 -1.620 -12.211 1.00 95.81 92 ASP A N 1
ATOM 719 C CA . ASP A 1 92 ? 15.030 -2.654 -11.823 1.00 95.81 92 ASP A CA 1
ATOM 720 C C . ASP A 1 92 ? 14.367 -3.808 -11.054 1.00 95.81 92 ASP A C 1
ATOM 722 O O . ASP A 1 92 ? 14.674 -4.986 -11.276 1.00 95.81 92 ASP A O 1
ATOM 726 N N . ARG A 1 93 ? 13.414 -3.496 -10.164 1.00 95.06 93 ARG A N 1
ATOM 727 C CA . ARG A 1 93 ? 12.654 -4.506 -9.412 1.00 95.06 93 ARG A CA 1
ATOM 728 C C . ARG A 1 93 ? 11.784 -5.361 -10.326 1.00 95.06 93 ARG A C 1
ATOM 730 O O . ARG A 1 93 ? 11.762 -6.581 -10.158 1.00 95.06 93 ARG A O 1
ATOM 737 N N . LEU A 1 94 ? 11.070 -4.748 -11.267 1.00 94.06 94 LEU A N 1
ATOM 738 C CA . LEU A 1 94 ? 10.192 -5.463 -12.196 1.00 94.06 94 LEU A CA 1
ATOM 739 C C . LEU A 1 94 ? 10.989 -6.276 -13.223 1.00 94.06 94 LEU A C 1
ATOM 741 O O . LEU A 1 94 ? 10.629 -7.422 -13.504 1.00 94.06 94 LEU A O 1
ATOM 745 N N . LEU A 1 95 ? 12.119 -5.745 -13.697 1.00 94.69 95 LEU A N 1
ATOM 746 C CA . LEU A 1 95 ? 13.056 -6.466 -14.557 1.00 94.69 95 LEU A CA 1
ATOM 747 C C . LEU A 1 95 ? 13.596 -7.717 -13.855 1.00 94.69 95 LEU A C 1
ATOM 749 O O . LEU A 1 95 ? 13.569 -8.811 -14.415 1.00 94.69 95 LEU A O 1
ATOM 753 N N . LYS A 1 96 ? 14.011 -7.591 -12.588 1.00 95.25 96 LYS A N 1
ATOM 754 C CA . LYS A 1 96 ? 14.485 -8.724 -11.778 1.00 95.25 96 LYS A CA 1
ATOM 755 C C . LYS A 1 96 ? 13.401 -9.782 -11.529 1.00 95.25 96 LYS A C 1
ATOM 757 O O . LYS A 1 96 ? 13.731 -10.951 -11.343 1.00 95.25 96 LYS A O 1
ATOM 762 N N . ARG A 1 97 ? 12.121 -9.394 -11.538 1.00 91.69 97 ARG A N 1
ATOM 763 C CA . ARG A 1 97 ? 10.970 -10.314 -11.459 1.00 91.69 97 ARG A CA 1
ATOM 764 C C . ARG A 1 97 ? 10.668 -11.022 -12.786 1.00 91.69 97 ARG A C 1
ATOM 766 O O . ARG A 1 97 ? 9.783 -11.870 -12.814 1.00 91.69 97 ARG A O 1
ATOM 773 N N . GLY A 1 98 ? 11.382 -10.700 -13.867 1.00 92.56 98 GLY A N 1
ATOM 774 C CA . GLY A 1 98 ? 11.202 -11.327 -15.177 1.00 92.56 98 GLY A CA 1
ATOM 775 C C . GLY A 1 98 ? 9.969 -10.837 -15.933 1.00 92.56 98 GLY A C 1
ATOM 776 O O . GLY A 1 98 ? 9.443 -11.561 -16.776 1.00 92.56 98 GLY A O 1
ATOM 777 N N . TYR A 1 99 ? 9.474 -9.634 -15.626 1.00 91.06 99 TYR A N 1
ATOM 778 C CA . TYR A 1 99 ? 8.361 -9.050 -16.371 1.00 91.06 99 TYR A CA 1
ATOM 779 C C . TYR A 1 99 ? 8.823 -8.692 -17.790 1.00 91.06 99 TYR A C 1
ATOM 781 O O . TYR A 1 99 ? 9.962 -8.290 -18.003 1.00 91.06 99 TYR A O 1
ATOM 789 N N . SER A 1 100 ? 7.930 -8.822 -18.772 1.00 93.94 100 SER A N 1
ATOM 790 C CA . SER A 1 100 ? 8.195 -8.353 -20.138 1.00 93.94 100 SER A CA 1
ATOM 791 C C . SER A 1 100 ? 8.356 -6.831 -20.171 1.00 93.94 100 SER A C 1
ATOM 793 O O . SER A 1 100 ? 7.615 -6.153 -19.458 1.00 93.94 100 SER A O 1
ATOM 795 N N . ASP A 1 101 ? 9.166 -6.298 -21.086 1.00 93.56 101 ASP A N 1
ATOM 796 C CA . ASP A 1 101 ? 9.366 -4.849 -21.271 1.00 93.56 101 ASP A CA 1
ATOM 797 C C . ASP A 1 101 ? 8.053 -4.057 -21.349 1.00 93.56 101 ASP A C 1
ATOM 799 O O . ASP A 1 101 ? 7.926 -3.003 -20.733 1.00 93.56 101 ASP A O 1
ATOM 803 N N . LYS A 1 102 ? 7.042 -4.600 -22.046 1.00 94.56 102 LYS A N 1
ATOM 804 C CA . LYS A 1 102 ? 5.703 -4.000 -22.134 1.00 94.56 102 LYS A CA 1
ATOM 805 C C . LYS A 1 102 ? 5.057 -3.838 -20.751 1.00 94.56 102 LYS A C 1
ATOM 807 O O . LYS A 1 102 ? 4.677 -2.735 -20.383 1.00 94.56 102 LYS A O 1
ATOM 812 N N . LYS A 1 103 ? 4.986 -4.923 -19.973 1.00 91.38 103 LYS A N 1
ATOM 813 C CA . LYS A 1 103 ? 4.426 -4.915 -18.610 1.00 91.38 103 LYS A CA 1
ATOM 814 C C . LYS A 1 103 ? 5.224 -4.006 -17.670 1.00 91.38 103 LYS A C 1
ATOM 816 O O . LYS A 1 103 ? 4.635 -3.355 -16.813 1.00 91.38 103 LYS A O 1
ATOM 821 N N . ILE A 1 104 ? 6.551 -3.947 -17.817 1.00 94.44 104 ILE A N 1
ATOM 822 C CA . ILE A 1 104 ? 7.389 -3.019 -17.043 1.00 94.44 104 ILE A CA 1
ATOM 823 C C . ILE A 1 104 ? 7.013 -1.574 -17.378 1.00 94.44 104 ILE A C 1
ATOM 825 O O . ILE A 1 104 ? 6.755 -0.802 -16.460 1.00 94.44 104 ILE A O 1
ATOM 829 N N . ALA A 1 105 ? 6.938 -1.224 -18.665 1.00 94.38 105 ALA A N 1
ATOM 830 C CA . ALA A 1 105 ? 6.576 0.120 -19.106 1.00 94.38 105 ALA A CA 1
ATOM 831 C C . ALA A 1 105 ? 5.193 0.544 -18.588 1.00 94.38 105 ALA A C 1
ATOM 833 O O . ALA A 1 105 ? 5.076 1.628 -18.030 1.00 94.38 105 ALA A O 1
ATOM 834 N N . GLU A 1 106 ? 4.190 -0.336 -18.679 1.00 94.62 106 GLU A N 1
ATOM 835 C CA . GLU A 1 106 ? 2.834 -0.093 -18.158 1.00 94.62 106 GLU A CA 1
ATOM 836 C C . GLU A 1 106 ? 2.833 0.199 -16.647 1.00 94.62 106 GLU A C 1
ATOM 838 O O . GLU A 1 106 ? 2.205 1.153 -16.195 1.00 94.62 106 GLU A O 1
ATOM 843 N N . ASN A 1 107 ? 3.570 -0.582 -15.849 1.00 93.88 107 ASN A N 1
ATOM 844 C CA . ASN A 1 107 ? 3.637 -0.367 -14.398 1.00 93.88 107 ASN A CA 1
ATOM 845 C C . ASN A 1 107 ? 4.439 0.890 -14.036 1.00 93.88 107 ASN A C 1
ATOM 847 O O . ASN A 1 107 ? 4.065 1.618 -13.124 1.00 93.88 107 ASN A O 1
ATOM 851 N N . VAL A 1 108 ? 5.532 1.173 -14.744 1.00 95.44 108 VAL A N 1
ATOM 852 C CA . VAL A 1 108 ? 6.312 2.397 -14.513 1.00 95.44 108 VAL A CA 1
ATOM 853 C C . VAL A 1 108 ? 5.497 3.638 -14.880 1.00 95.44 108 VAL A C 1
ATOM 855 O O . VAL A 1 108 ? 5.532 4.618 -14.142 1.00 95.44 108 VAL A O 1
ATOM 858 N N . GLU A 1 109 ? 4.732 3.602 -15.971 1.00 96.06 109 GLU A N 1
ATOM 859 C CA . GLU A 1 109 ? 3.814 4.683 -16.344 1.00 96.06 109 GLU A CA 1
ATOM 860 C C . GLU A 1 109 ? 2.704 4.867 -15.301 1.00 96.06 109 GLU A C 1
ATOM 862 O O . GLU A 1 109 ? 2.442 5.998 -14.895 1.00 96.06 109 GLU A O 1
ATOM 867 N N . CYS A 1 110 ? 2.127 3.772 -14.796 1.00 94.31 110 CYS A N 1
ATOM 868 C CA . CYS A 1 110 ? 1.147 3.794 -13.707 1.00 94.31 110 CYS A CA 1
ATOM 869 C C . CYS A 1 110 ? 1.684 4.511 -12.451 1.00 94.31 110 CYS A C 1
ATOM 871 O O . CYS A 1 110 ? 1.016 5.389 -11.902 1.00 94.31 110 CYS A O 1
ATOM 873 N N . GLU A 1 111 ? 2.927 4.221 -12.047 1.00 95.94 111 GLU A N 1
ATOM 874 C CA . GLU A 1 111 ? 3.577 4.888 -10.908 1.00 95.94 111 GLU A CA 1
ATOM 875 C C . GLU A 1 111 ? 3.868 6.375 -11.177 1.00 95.94 111 GLU A C 1
ATOM 877 O O . GLU A 1 111 ? 3.714 7.206 -10.280 1.00 95.94 111 GLU A O 1
ATOM 882 N N . ILE A 1 112 ? 4.278 6.722 -12.405 1.00 95.56 112 ILE A N 1
ATOM 883 C CA . ILE A 1 112 ? 4.548 8.111 -12.818 1.00 95.56 112 ILE A CA 1
ATOM 884 C C . ILE A 1 112 ? 3.268 8.949 -12.791 1.00 95.56 112 ILE A C 1
ATOM 886 O O . ILE A 1 112 ? 3.304 10.102 -12.366 1.00 95.56 112 ILE A O 1
ATOM 890 N N . MET A 1 113 ? 2.153 8.377 -13.243 1.00 96.12 113 MET A N 1
ATOM 891 C CA . MET A 1 113 ? 0.844 9.034 -13.254 1.00 96.12 113 MET A CA 1
ATOM 892 C C . MET A 1 113 ? 0.166 9.042 -11.877 1.00 96.12 113 MET A C 1
ATOM 894 O O . MET A 1 113 ? -0.882 9.662 -11.719 1.00 96.12 113 MET A O 1
ATOM 898 N N . GLU A 1 114 ? 0.772 8.389 -10.882 1.00 96.00 114 GLU A N 1
ATOM 899 C CA . GLU A 1 114 ? 0.269 8.277 -9.512 1.00 96.00 114 GLU A CA 1
ATOM 900 C C . GLU A 1 114 ? -1.133 7.658 -9.422 1.00 96.00 114 GLU A C 1
ATOM 902 O O . GLU A 1 114 ? -1.892 7.995 -8.515 1.00 96.00 114 GLU A O 1
ATOM 907 N N . VAL A 1 115 ? -1.476 6.752 -10.346 1.00 95.81 115 VAL A N 1
ATOM 908 C CA . VAL A 1 115 ? -2.838 6.203 -10.488 1.00 95.81 115 VAL A CA 1
ATOM 909 C C . VAL A 1 115 ? -3.351 5.653 -9.156 1.00 95.81 115 VAL A C 1
ATOM 911 O O . VAL A 1 115 ? -4.349 6.137 -8.635 1.00 95.81 115 VAL A O 1
ATOM 914 N N . VAL A 1 116 ? -2.596 4.746 -8.529 1.00 95.00 116 VAL A N 1
ATOM 915 C CA . VAL A 1 116 ? -2.999 4.109 -7.261 1.00 95.00 116 VAL A CA 1
ATOM 916 C C . VAL A 1 116 ? -3.083 5.108 -6.096 1.00 95.00 116 VAL A C 1
ATOM 918 O O . VAL A 1 116 ? -3.893 4.951 -5.185 1.00 95.00 116 VAL A O 1
ATOM 921 N N . LEU A 1 117 ? -2.258 6.161 -6.099 1.00 96.38 117 LEU A N 1
ATOM 922 C CA . LEU A 1 117 ? -2.330 7.207 -5.073 1.00 96.38 117 LEU A CA 1
ATOM 923 C C . LEU A 1 117 ? -3.588 8.065 -5.237 1.00 96.38 117 LEU A C 1
ATOM 925 O O . LEU A 1 117 ? -4.184 8.464 -4.236 1.00 96.38 117 LEU A O 1
ATOM 929 N N . GLN A 1 118 ? -3.967 8.373 -6.478 1.00 96.19 118 GLN A N 1
ATOM 930 C CA . GLN A 1 118 ? -5.190 9.114 -6.776 1.00 96.19 118 GLN A CA 1
ATOM 931 C C . GLN A 1 118 ? -6.418 8.281 -6.412 1.00 96.19 118 GLN A C 1
ATOM 933 O O . GLN A 1 118 ? -7.241 8.765 -5.642 1.00 96.19 118 GLN A O 1
ATOM 938 N N . GLU A 1 119 ? -6.470 7.014 -6.827 1.00 95.50 119 GLU A N 1
ATOM 939 C CA . GLU A 1 119 ? -7.539 6.075 -6.455 1.00 95.50 119 GLU A CA 1
ATOM 940 C C . GLU A 1 119 ? -7.720 5.995 -4.933 1.00 95.50 119 GLU A C 1
ATOM 942 O O . GLU A 1 119 ? -8.835 6.130 -4.430 1.00 95.50 119 GLU A O 1
ATOM 947 N N . ALA A 1 120 ? -6.625 5.867 -4.174 1.00 96.25 120 ALA A N 1
ATOM 948 C CA . ALA A 1 120 ? -6.692 5.836 -2.714 1.00 96.25 120 ALA A CA 1
ATOM 949 C C . ALA A 1 120 ? -7.237 7.146 -2.118 1.00 96.25 120 ALA A C 1
ATOM 951 O O . ALA A 1 120 ? -7.996 7.121 -1.155 1.00 96.25 120 ALA A O 1
ATOM 952 N N . ARG A 1 121 ? -6.872 8.305 -2.675 1.00 96.00 121 ARG A N 1
ATOM 953 C CA . ARG A 1 121 ? -7.376 9.610 -2.208 1.00 96.00 121 ARG A CA 1
ATOM 954 C C . ARG A 1 121 ? -8.829 9.872 -2.596 1.00 96.00 121 ARG A C 1
ATOM 956 O O . ARG A 1 121 ? -9.484 10.668 -1.933 1.00 96.00 121 ARG A O 1
ATOM 963 N N . GLU A 1 122 ? -9.304 9.263 -3.676 1.00 96.25 122 GLU A N 1
ATOM 964 C CA . GLU A 1 122 ? -10.693 9.372 -4.130 1.00 96.25 122 GLU A CA 1
ATOM 965 C C . GLU A 1 122 ? -11.621 8.408 -3.381 1.00 96.25 122 GLU A C 1
ATOM 967 O O . GLU A 1 122 ? -12.787 8.733 -3.166 1.00 96.25 122 GLU A O 1
ATOM 972 N N . SER A 1 123 ? -11.094 7.259 -2.948 1.00 95.69 123 SER A N 1
ATOM 973 C CA . SER A 1 123 ? -11.871 6.179 -2.320 1.00 95.69 123 SER A CA 1
ATOM 974 C C . SER A 1 123 ? -11.918 6.251 -0.792 1.00 95.69 123 SER A C 1
ATOM 976 O O . SER A 1 123 ? -12.807 5.664 -0.181 1.00 95.69 123 SER A O 1
ATOM 978 N N . TYR A 1 124 ? -10.968 6.954 -0.167 1.00 97.00 124 TYR A N 1
ATOM 979 C CA . TYR A 1 124 ? -10.830 7.023 1.288 1.00 97.00 124 TYR A CA 1
ATOM 980 C C . TYR A 1 124 ? -10.630 8.450 1.783 1.00 97.00 124 TYR A C 1
ATOM 982 O O . TYR A 1 124 ? -10.015 9.286 1.116 1.00 97.00 124 TYR A O 1
ATOM 990 N N . ALA A 1 125 ? -11.076 8.705 3.013 1.00 96.25 125 ALA A N 1
ATOM 991 C CA . ALA A 1 125 ? -10.818 9.958 3.705 1.00 96.25 125 ALA A CA 1
ATOM 992 C C . ALA A 1 125 ? -9.314 10.320 3.725 1.00 96.25 125 ALA A C 1
ATOM 994 O O . ALA A 1 125 ? -8.445 9.516 4.079 1.00 96.25 125 ALA A O 1
ATOM 995 N N . GLN A 1 126 ? -8.991 11.561 3.354 1.00 93.88 126 GLN A N 1
ATOM 996 C CA . GLN A 1 126 ? -7.611 12.010 3.146 1.00 93.88 126 GLN A CA 1
ATOM 997 C C . GLN A 1 126 ? -6.729 11.843 4.399 1.00 93.88 126 GLN A C 1
ATOM 999 O O . GLN A 1 126 ? -5.521 11.644 4.287 1.00 93.88 126 GLN A O 1
ATOM 1004 N N . GLU A 1 127 ? -7.316 11.918 5.590 1.00 94.94 127 GLU A N 1
ATOM 1005 C CA . GLU A 1 127 ? -6.641 11.770 6.878 1.00 94.94 127 GLU A CA 1
ATOM 1006 C C . GLU A 1 127 ? -6.136 10.350 7.170 1.00 94.94 127 GLU A C 1
ATOM 1008 O O . GLU A 1 127 ? -5.179 10.204 7.935 1.00 94.94 127 GLU A O 1
ATOM 1013 N N . ILE A 1 128 ? -6.740 9.319 6.567 1.00 95.50 128 ILE A N 1
ATOM 1014 C CA . ILE A 1 128 ? -6.310 7.926 6.747 1.00 95.50 128 ILE A CA 1
ATOM 1015 C C . ILE A 1 128 ? -5.355 7.462 5.644 1.00 95.50 128 ILE A C 1
ATOM 1017 O O . ILE A 1 128 ? -4.716 6.424 5.799 1.00 95.50 128 ILE A O 1
ATOM 1021 N N . VAL A 1 129 ? -5.205 8.232 4.561 1.00 97.62 129 VAL A N 1
ATOM 1022 C CA . VAL A 1 129 ? -4.305 7.910 3.446 1.00 97.62 129 VAL A CA 1
ATOM 1023 C C . VAL A 1 129 ? -2.898 8.446 3.721 1.00 97.62 129 VAL A C 1
ATOM 1025 O O . VAL A 1 129 ? -2.651 9.652 3.738 1.00 97.62 129 VAL A O 1
ATOM 1028 N N . GLN A 1 130 ? -1.936 7.541 3.895 1.00 97.38 130 GLN A N 1
ATOM 1029 C CA . GLN A 1 130 ? -0.527 7.854 4.115 1.00 97.38 130 GLN A CA 1
ATOM 1030 C C . GLN A 1 130 ? 0.346 7.351 2.969 1.00 97.38 130 GLN A C 1
ATOM 1032 O O . GLN A 1 130 ? 0.523 6.153 2.763 1.00 97.38 130 GLN A O 1
ATOM 1037 N N . GLU A 1 131 ? 0.960 8.291 2.263 1.00 97.00 131 GLU A N 1
ATOM 1038 C CA . GLU A 1 131 ? 1.976 8.011 1.255 1.00 97.00 131 GLU A CA 1
ATOM 1039 C C . GLU A 1 131 ? 3.333 7.751 1.923 1.00 97.00 131 GLU A C 1
ATOM 1041 O O . GLU A 1 131 ? 3.810 8.581 2.705 1.00 97.00 131 GLU A O 1
ATOM 1046 N N . LEU A 1 132 ? 3.964 6.613 1.614 1.00 97.44 132 LEU A N 1
ATOM 1047 C CA . LEU A 1 132 ? 5.256 6.222 2.177 1.00 97.44 132 LEU A CA 1
ATOM 1048 C C . LEU A 1 132 ? 6.277 5.872 1.077 1.00 97.44 132 LEU A C 1
ATOM 1050 O O . LEU A 1 132 ? 5.967 5.091 0.173 1.00 97.44 132 LEU A O 1
ATOM 1054 N N . PRO A 1 133 ? 7.519 6.392 1.152 1.00 96.88 133 PRO A N 1
ATOM 1055 C CA . PR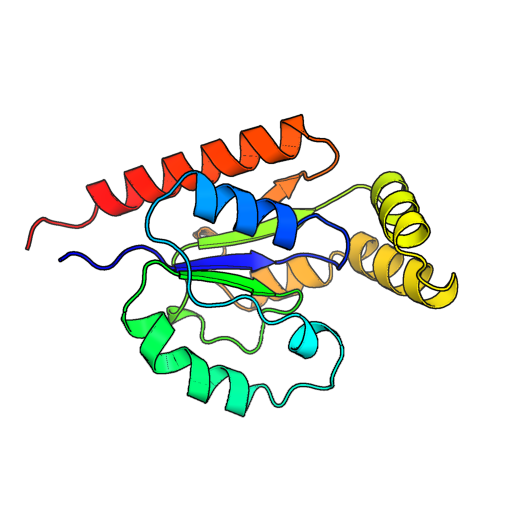O A 1 133 ? 8.577 6.025 0.215 1.00 96.88 133 PRO A CA 1
ATOM 1056 C C . PRO A 1 133 ? 9.022 4.576 0.447 1.00 96.88 133 PRO A C 1
ATOM 1058 O O . PRO A 1 133 ? 9.107 4.128 1.584 1.00 96.88 133 PRO A O 1
ATOM 1061 N N . SER A 1 134 ? 9.341 3.836 -0.612 1.00 95.94 134 SER A N 1
ATOM 1062 C CA . SER A 1 134 ? 9.771 2.435 -0.533 1.00 95.94 134 SER A CA 1
ATOM 1063 C C . SER A 1 134 ? 10.895 2.131 -1.524 1.00 95.9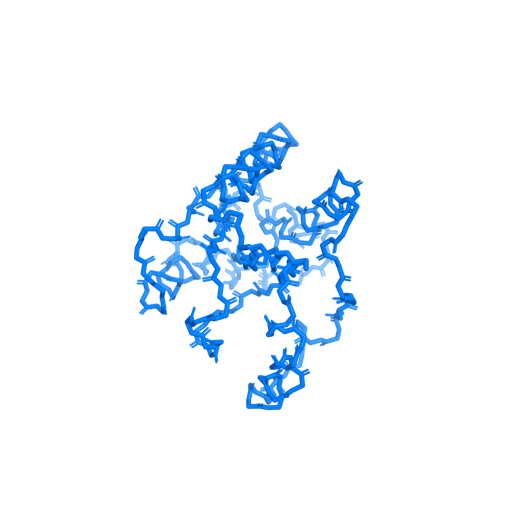4 134 SER A C 1
ATOM 1065 O O . SER A 1 134 ? 10.796 1.235 -2.364 1.00 95.94 134 SER A O 1
ATOM 1067 N N . ARG A 1 135 ? 11.987 2.900 -1.464 1.00 93.44 135 ARG A N 1
ATOM 1068 C CA . ARG A 1 135 ? 13.122 2.783 -2.397 1.00 93.44 135 ARG A CA 1
ATOM 1069 C C . ARG A 1 135 ? 14.187 1.840 -1.854 1.00 93.44 135 ARG A C 1
ATOM 1071 O O . ARG A 1 135 ? 14.687 0.986 -2.588 1.00 93.44 135 ARG A O 1
ATOM 1078 N N . THR A 1 136 ? 14.478 1.948 -0.561 1.00 93.75 136 THR A N 1
ATOM 1079 C CA . THR A 1 136 ? 15.534 1.179 0.110 1.00 93.75 136 THR A CA 1
ATOM 1080 C C . THR A 1 136 ? 14.993 0.277 1.222 1.00 93.75 136 THR A C 1
ATOM 1082 O O . THR A 1 136 ? 13.797 0.258 1.513 1.00 93.75 136 THR A O 1
ATOM 1085 N N . VAL A 1 137 ? 15.881 -0.512 1.832 1.00 91.56 137 VAL A N 1
ATOM 1086 C CA . VAL A 1 137 ? 15.537 -1.332 3.003 1.00 91.56 137 VAL A CA 1
ATOM 1087 C C . VAL A 1 137 ? 15.294 -0.443 4.224 1.00 91.56 137 VAL A C 1
ATOM 1089 O O . VAL A 1 137 ? 14.380 -0.706 4.990 1.00 91.56 137 VAL A O 1
ATOM 1092 N N . GLU A 1 138 ? 16.038 0.653 4.359 1.00 93.81 138 GLU A N 1
ATOM 1093 C CA . GLU A 1 138 ? 15.864 1.629 5.437 1.00 93.81 138 GLU A CA 1
ATOM 1094 C C . GLU A 1 138 ? 14.509 2.341 5.343 1.00 93.81 138 GLU A C 1
ATOM 1096 O O . GLU A 1 138 ? 13.852 2.536 6.365 1.00 93.81 138 GLU A O 1
ATOM 1101 N N . ASP A 1 139 ? 14.064 2.678 4.122 1.00 95.31 139 ASP A N 1
ATOM 1102 C CA . ASP A 1 139 ? 12.701 3.170 3.887 1.00 95.31 139 ASP A CA 1
ATOM 1103 C C . ASP A 1 139 ? 11.678 2.137 4.416 1.00 95.31 139 ASP A C 1
ATOM 1105 O O . ASP A 1 139 ? 10.755 2.490 5.147 1.00 95.31 139 ASP A O 1
ATOM 1109 N N . MET A 1 140 ? 11.867 0.846 4.106 1.00 93.69 140 MET A N 1
ATOM 1110 C CA . MET A 1 140 ? 10.989 -0.230 4.582 1.00 93.69 140 MET A CA 1
ATOM 1111 C C . MET A 1 140 ? 10.977 -0.336 6.113 1.00 93.69 140 MET A C 1
ATOM 1113 O O . MET A 1 140 ? 9.901 -0.345 6.705 1.00 93.69 140 MET A O 1
ATOM 1117 N N . ASP A 1 141 ? 12.139 -0.380 6.765 1.00 93.00 141 ASP A N 1
ATOM 1118 C CA . ASP A 1 141 ? 12.234 -0.469 8.227 1.00 93.00 141 ASP A CA 1
ATOM 1119 C C . ASP A 1 141 ? 11.547 0.719 8.913 1.00 93.00 141 ASP A C 1
ATOM 1121 O O . ASP A 1 141 ? 10.749 0.526 9.837 1.00 93.00 141 ASP A O 1
ATOM 1125 N N . SER A 1 142 ? 11.781 1.934 8.408 1.00 95.75 142 SER A N 1
ATOM 1126 C CA . SER A 1 142 ? 11.143 3.150 8.916 1.00 95.75 142 SER A CA 1
ATOM 1127 C C . SER A 1 142 ? 9.623 3.128 8.729 1.00 95.75 142 SER A C 1
ATOM 1129 O O . SER A 1 142 ? 8.883 3.496 9.645 1.00 95.75 142 SER A O 1
ATOM 1131 N N . ASN A 1 143 ? 9.134 2.644 7.584 1.00 96.25 143 ASN A N 1
ATOM 1132 C CA . ASN A 1 143 ? 7.700 2.508 7.325 1.00 96.25 143 ASN A CA 1
ATOM 1133 C C . ASN A 1 143 ? 7.039 1.520 8.285 1.00 96.25 143 ASN A C 1
ATOM 1135 O O . ASN A 1 143 ? 5.961 1.797 8.809 1.00 96.25 143 ASN A O 1
ATOM 1139 N N . ILE A 1 144 ? 7.689 0.383 8.540 1.00 93.88 144 ILE A N 1
ATOM 1140 C CA . ILE A 1 144 ? 7.203 -0.619 9.488 1.00 93.88 144 ILE A CA 1
ATOM 1141 C C . ILE A 1 144 ? 7.102 -0.023 10.894 1.00 93.88 144 ILE A C 1
ATOM 1143 O O . ILE A 1 144 ? 6.064 -0.155 11.538 1.00 93.88 144 ILE A O 1
ATOM 1147 N N . GLU A 1 145 ? 8.143 0.663 11.369 1.00 93.81 145 GLU A N 1
ATOM 1148 C CA . GLU A 1 145 ? 8.120 1.330 12.677 1.00 93.81 145 GLU A CA 1
ATOM 1149 C C . GLU A 1 145 ? 7.013 2.380 12.762 1.00 93.81 145 GLU A C 1
ATOM 1151 O O . GLU A 1 145 ? 6.276 2.427 13.747 1.00 93.81 145 GLU A O 1
ATOM 1156 N N . ARG A 1 146 ? 6.847 3.187 11.710 1.00 95.25 146 ARG A N 1
ATOM 1157 C CA . ARG A 1 146 ? 5.795 4.201 11.631 1.00 95.25 146 ARG A CA 1
ATOM 1158 C C . ARG A 1 146 ? 4.399 3.594 11.731 1.00 95.25 146 ARG A C 1
ATOM 1160 O O . ARG A 1 146 ? 3.583 4.103 12.497 1.00 95.25 146 ARG A O 1
ATOM 1167 N N . VAL A 1 147 ? 4.129 2.513 10.998 1.00 94.62 147 VAL A N 1
ATOM 1168 C CA . VAL A 1 147 ? 2.833 1.823 11.054 1.00 94.62 147 VAL A CA 1
ATOM 1169 C C . VAL A 1 147 ? 2.606 1.196 12.427 1.00 94.62 147 VAL A C 1
ATOM 1171 O O . VAL A 1 147 ? 1.535 1.374 12.994 1.00 94.62 147 VAL A O 1
ATOM 1174 N N . LEU A 1 148 ? 3.610 0.546 13.021 1.00 91.81 148 LEU A N 1
ATOM 1175 C CA . LEU A 1 148 ? 3.480 -0.037 14.363 1.00 91.81 148 LEU A CA 1
ATOM 1176 C C . LEU A 1 148 ? 3.217 1.025 15.440 1.00 91.81 148 LEU A C 1
ATOM 1178 O O . LEU A 1 148 ? 2.369 0.821 16.306 1.00 91.81 148 LEU A O 1
ATOM 1182 N N . MET A 1 149 ? 3.899 2.172 15.380 1.00 92.38 149 MET A N 1
ATOM 1183 C CA . MET A 1 149 ? 3.622 3.295 16.283 1.00 92.38 149 MET A CA 1
ATOM 1184 C C . MET A 1 149 ? 2.197 3.822 16.105 1.00 92.38 149 MET A C 1
ATOM 1186 O O . MET A 1 149 ? 1.528 4.126 17.092 1.00 92.38 149 MET A O 1
ATOM 1190 N N . TRP A 1 150 ? 1.722 3.912 14.860 1.00 94.75 150 TRP A N 1
ATOM 1191 C CA . TRP A 1 150 ? 0.349 4.313 14.572 1.00 94.75 150 TRP A CA 1
ATOM 1192 C C . TRP A 1 150 ? -0.661 3.315 15.154 1.00 94.75 150 TRP A C 1
ATOM 1194 O O . TRP A 1 150 ? -1.591 3.738 15.836 1.00 94.75 150 TRP A O 1
ATOM 1204 N N . VAL A 1 151 ? -0.437 2.006 14.985 1.00 91.06 151 VAL A N 1
ATOM 1205 C CA . VAL A 1 151 ? -1.297 0.947 15.547 1.00 91.06 151 VAL A CA 1
ATOM 1206 C C . VAL A 1 151 ? -1.349 1.034 17.068 1.00 91.06 151 VAL A C 1
ATOM 1208 O O . VAL A 1 151 ? -2.432 1.050 17.649 1.00 91.06 151 VAL A O 1
ATOM 1211 N N . GLN A 1 152 ? -0.194 1.163 17.727 1.00 89.31 152 GLN A N 1
ATOM 1212 C CA . GLN A 1 152 ? -0.133 1.331 19.181 1.00 89.31 152 GLN A CA 1
ATOM 1213 C C . GLN A 1 152 ? -0.923 2.556 19.635 1.00 89.31 152 GLN A C 1
ATOM 1215 O O . GLN A 1 152 ? -1.701 2.478 20.585 1.00 89.31 152 GLN A O 1
ATOM 1220 N N . HIS A 1 153 ? -0.760 3.680 18.937 1.00 90.69 153 HIS A N 1
ATOM 1221 C CA . HIS A 1 153 ? -1.490 4.894 19.254 1.00 90.69 153 HIS A CA 1
ATOM 1222 C C . HIS A 1 153 ? -3.002 4.710 19.089 1.00 90.69 153 HIS A C 1
ATOM 1224 O O . HIS A 1 153 ? -3.756 5.044 20.001 1.00 90.69 153 HIS A O 1
ATOM 1230 N N . TRP A 1 154 ? -3.436 4.114 17.979 1.00 91.12 154 TRP A N 1
ATOM 1231 C CA . TRP A 1 154 ? -4.840 3.816 17.706 1.00 91.12 154 TRP A CA 1
ATOM 1232 C C . TRP A 1 154 ? -5.454 2.932 18.802 1.00 91.12 154 TRP A C 1
ATOM 1234 O O . TRP A 1 154 ? -6.520 3.252 19.324 1.00 91.12 154 TRP A O 1
ATOM 1244 N N . ILE A 1 155 ? -4.740 1.888 19.242 1.00 87.06 155 ILE A N 1
ATOM 1245 C CA . ILE A 1 155 ? -5.190 0.999 20.327 1.00 87.06 155 ILE A CA 1
ATOM 1246 C C . ILE A 1 155 ? -5.331 1.772 21.645 1.00 87.06 155 ILE A C 1
ATOM 1248 O O . ILE A 1 155 ? -6.308 1.578 22.358 1.00 87.06 155 ILE A O 1
ATOM 1252 N N . THR A 1 156 ? -4.395 2.671 21.973 1.00 86.75 156 THR A N 1
ATOM 1253 C CA . THR A 1 156 ? -4.469 3.462 23.220 1.00 86.75 156 THR A CA 1
ATOM 1254 C C . THR A 1 156 ? -5.582 4.509 23.240 1.00 86.75 156 THR A C 1
ATOM 1256 O O . THR A 1 156 ? -5.972 4.955 24.316 1.00 86.75 156 THR A O 1
ATOM 1259 N N . GLN A 1 157 ? -6.074 4.931 22.073 1.00 83.81 157 GLN A N 1
ATOM 1260 C CA . GLN A 1 157 ? -7.182 5.882 21.969 1.00 83.81 157 GLN A CA 1
ATOM 1261 C C . GLN A 1 157 ? -8.559 5.212 22.042 1.00 83.81 157 GLN A C 1
ATOM 1263 O O . GLN A 1 157 ? -9.559 5.902 22.246 1.00 83.81 157 GLN A O 1
ATOM 1268 N N . GLN A 1 158 ? -8.626 3.888 21.889 1.00 74.44 158 GLN A N 1
ATOM 1269 C CA . GLN A 1 158 ? -9.863 3.138 22.065 1.00 74.44 158 GLN A CA 1
ATOM 1270 C C . GLN A 1 158 ? -10.228 3.146 23.559 1.00 74.44 158 GLN A C 1
ATOM 1272 O O . GLN A 1 158 ? -9.427 2.680 24.373 1.00 74.44 158 GLN A O 1
ATOM 1277 N N . PRO A 1 159 ? -11.396 3.682 23.960 1.00 58.00 159 PRO A N 1
ATOM 1278 C CA . PRO A 1 159 ? -11.810 3.636 25.356 1.00 58.00 159 PRO A CA 1
ATOM 1279 C C . PRO A 1 159 ? -11.870 2.176 25.825 1.00 58.00 159 PRO A C 1
ATOM 1281 O O . PRO A 1 159 ? -12.442 1.330 25.137 1.00 58.00 159 PRO A O 1
ATOM 1284 N N . GLU A 1 160 ? -11.283 1.883 26.991 1.00 55.06 160 GLU A N 1
ATOM 1285 C CA . GLU A 1 160 ? -11.513 0.611 27.679 1.00 55.06 160 GLU A CA 1
ATOM 1286 C C . GLU A 1 160 ? -13.021 0.494 27.939 1.00 55.06 160 GLU A C 1
ATOM 1288 O O . GLU A 1 160 ? -13.582 1.235 28.747 1.00 55.06 160 GLU A O 1
ATOM 1293 N N . SER A 1 161 ? -13.687 -0.375 27.177 1.00 49.06 161 SER A N 1
ATOM 1294 C CA . SER A 1 161 ? -15.086 -0.755 27.388 1.00 49.06 161 SER A CA 1
ATOM 1295 C C . SER A 1 161 ? -15.241 -1.604 28.641 1.00 49.06 161 SER A C 1
ATOM 1297 O O . SER A 1 161 ? -14.478 -2.598 28.727 1.00 49.06 161 SER A O 1
#

InterPro domains:
  IPR020618 Adenylate kinase isoenzyme 6 [MF_00039] (5-157)
  IPR020618 Adenylate kinase isoenzyme 6 [PTHR12595] (3-157)
  IPR027417 P-loop containing nucleoside triphosphate hydrolase [G3DSA:3.40.50.300] (1-159)
  IPR027417 P-loop containing nucleoside triphosphate hydrolase [SSF52540] (3-148)

Solvent-accessible surface area (backbone atoms only — not comparable to full-atom values): 9195 Å² total; per-residue (Å²): 130,84,67,43,67,17,33,39,31,28,23,48,87,63,28,46,46,66,63,50,55,54,50,46,41,69,77,40,92,70,33,75,73,83,90,70,79,64,65,84,77,51,92,70,61,63,68,58,54,49,63,72,41,46,68,60,48,69,59,32,24,37,60,44,72,42,58,73,64,65,86,57,67,58,90,54,48,69,32,36,37,34,35,38,55,54,64,67,63,37,48,54,48,32,52,74,70,67,52,53,71,66,60,41,51,54,46,45,48,40,54,74,70,36,48,49,59,51,43,45,55,74,51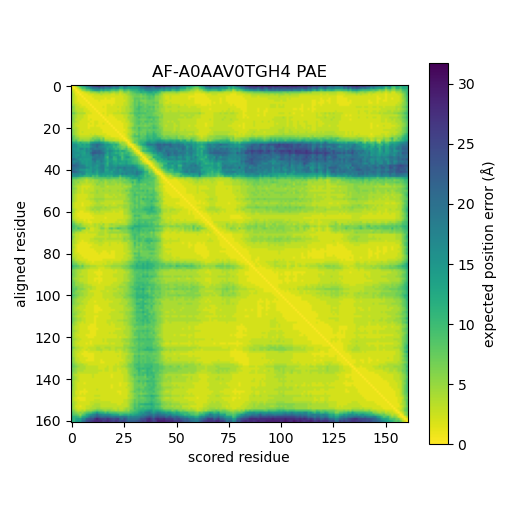,36,66,66,90,39,52,41,81,40,68,32,76,50,69,68,38,46,54,52,50,50,52,52,51,51,52,48,51,54,51,55,59,71,69,51,76,89,127

Organism: NCBI:txid86335

Foldseek 3Di:
DDAFFEEEEEEFPQLCQVVLQVVLCVVDVQADDDDDPVVQPDPDPLVVVQVVCVVVLVSHSYYHYDHADQSHQQVSGPAYEYGAEQLVLSLVRCVVVVDDPVVSVVRSVCRVVVVRVVSPVVRYPPVRYHYFYRRDVVSSVVVSVVVVVVRVVVVVPPPDD

Secondary structure (DSSP, 8-state):
-PPPPPEEEE-STTSSHHHHHHHHHHHSTT------SSTTTS---HHHHHHHHHHHHHH---EEE-S--SSS-GGG-SEEEEEE--HHHHHHHHHHTT--HHHHHHHHHHHHTTHHHHHHHHHS-TTTEEEEE-SSHHHHHHHHHHHHHHHHHHHHHS---

pLDDT: mean 86.91, std 14.35, range [41.94, 97.81]

Mean predicted aligned error: 5.66 Å